Protein AF-A0A9E3X3B1-F1 (afdb_monomer_lite)

Foldseek 3Di:
DDFDWDWADDPFWIKIWGAADPPPDDDGGGWIWTDGPVDIDIDDCVPPDDCLVVVVVVCVVVVHAVSHDPVVVVVVVVVVVVCVVPD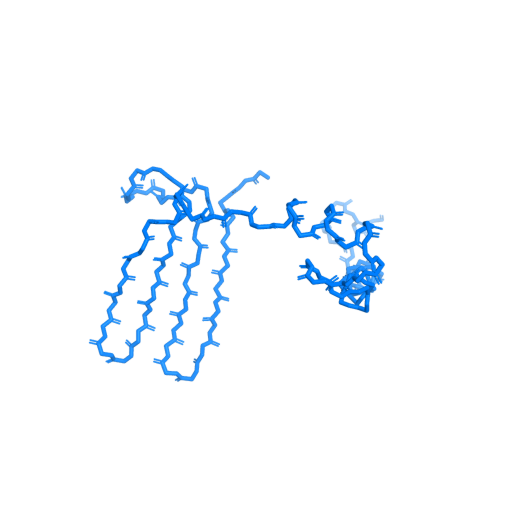QQDDPRND

Structure (mmCIF, N/CA/C/O backbone):
data_AF-A0A9E3X3B1-F1
#
_entry.id   AF-A0A9E3X3B1-F1
#
loop_
_atom_site.group_PDB
_atom_site.id
_atom_site.type_symbol
_atom_site.label_atom_id
_atom_site.label_alt_id
_atom_site.label_comp_id
_atom_site.label_asym_id
_atom_site.label_entity_id
_atom_site.label_seq_id
_atom_site.pdbx_PDB_ins_code
_atom_site.Cartn_x
_atom_site.Cartn_y
_atom_site.Cartn_z
_atom_site.occupancy
_atom_site.B_iso_or_equiv
_atom_site.auth_seq_id
_atom_site.auth_comp_id
_atom_site.auth_asym_id
_atom_site.auth_atom_id
_atom_site.pdbx_PDB_model_num
ATOM 1 N N . TRP A 1 1 ? 14.682 -5.248 -2.112 1.00 51.84 1 TRP A N 1
ATOM 2 C CA . TRP A 1 1 ? 15.798 -4.725 -1.308 1.00 51.84 1 TRP A CA 1
ATOM 3 C C . TRP A 1 1 ? 15.889 -3.241 -1.569 1.00 51.84 1 TRP A C 1
ATOM 5 O O . TRP A 1 1 ? 16.070 -2.856 -2.714 1.00 51.84 1 TRP A O 1
ATOM 15 N N . GLY A 1 2 ? 15.620 -2.427 -0.556 1.00 82.81 2 GLY A N 1
ATOM 16 C CA . GLY A 1 2 ? 15.516 -0.977 -0.698 1.00 82.81 2 GLY A CA 1
ATOM 17 C C . GLY A 1 2 ? 14.485 -0.398 0.260 1.00 82.81 2 GLY A C 1
ATOM 18 O O . GLY A 1 2 ? 13.742 -1.146 0.895 1.00 82.81 2 GLY A O 1
ATOM 19 N N . ASP A 1 3 ? 14.452 0.926 0.345 1.00 92.81 3 ASP A N 1
ATOM 20 C CA . ASP A 1 3 ? 13.529 1.680 1.190 1.00 92.81 3 ASP A CA 1
ATOM 21 C C . ASP A 1 3 ? 12.124 1.708 0.561 1.00 92.81 3 ASP A C 1
ATOM 23 O O . ASP A 1 3 ? 11.843 2.446 -0.385 1.00 92.81 3 ASP A O 1
ATOM 27 N N . GLY A 1 4 ? 11.254 0.816 1.040 1.00 94.88 4 GLY A N 1
ATOM 28 C CA . GLY A 1 4 ? 9.903 0.635 0.529 1.00 94.88 4 GLY A CA 1
ATOM 29 C C . GLY A 1 4 ? 8.987 1.756 0.995 1.00 94.88 4 GLY A C 1
ATOM 30 O O . GLY A 1 4 ? 8.627 1.814 2.172 1.00 94.88 4 GLY A O 1
ATOM 31 N N . ARG A 1 5 ? 8.549 2.591 0.052 1.00 96.75 5 ARG A N 1
ATOM 32 C CA . ARG A 1 5 ? 7.660 3.725 0.315 1.00 96.75 5 ARG A CA 1
ATOM 33 C C . ARG A 1 5 ? 6.349 3.628 -0.449 1.00 96.75 5 ARG A C 1
ATOM 35 O O . ARG A 1 5 ? 6.271 3.003 -1.505 1.00 96.75 5 ARG A O 1
ATOM 42 N N . LEU A 1 6 ? 5.323 4.266 0.097 1.00 98.06 6 LEU A N 1
ATOM 43 C CA . LEU A 1 6 ? 4.049 4.513 -0.567 1.00 98.06 6 LEU A CA 1
ATOM 44 C C . LEU A 1 6 ? 3.627 5.950 -0.271 1.00 98.06 6 LEU A C 1
ATOM 46 O O . LEU A 1 6 ? 3.608 6.346 0.890 1.00 98.06 6 LEU A O 1
ATOM 50 N N . VAL A 1 7 ? 3.260 6.701 -1.306 1.00 98.31 7 VAL A N 1
ATOM 51 C CA . VAL A 1 7 ? 2.672 8.037 -1.164 1.00 98.31 7 VAL A CA 1
ATOM 52 C C . VAL A 1 7 ? 1.254 8.006 -1.716 1.00 98.31 7 VAL A C 1
ATOM 54 O O . VAL A 1 7 ? 1.039 7.555 -2.840 1.00 98.31 7 VAL A O 1
ATOM 57 N N . ILE A 1 8 ? 0.294 8.486 -0.931 1.00 98.44 8 ILE A N 1
ATOM 58 C CA . ILE A 1 8 ? -1.104 8.658 -1.335 1.00 98.44 8 ILE A CA 1
ATOM 59 C C . ILE A 1 8 ? -1.377 10.157 -1.379 1.00 98.44 8 ILE A C 1
ATOM 61 O O . ILE A 1 8 ? -1.445 10.801 -0.335 1.00 98.44 8 ILE A O 1
ATOM 65 N N . MET A 1 9 ? -1.510 10.707 -2.586 1.00 98.44 9 MET A N 1
ATOM 66 C CA . MET A 1 9 ? -1.807 12.123 -2.805 1.00 98.44 9 MET A CA 1
ATOM 67 C C . MET A 1 9 ? -3.321 12.342 -2.827 1.00 98.44 9 MET A C 1
ATOM 69 O O . MET A 1 9 ? -4.021 11.740 -3.640 1.00 98.44 9 MET A O 1
ATOM 73 N N . GLY A 1 10 ? -3.816 13.198 -1.939 1.00 97.94 10 GLY A N 1
ATOM 74 C CA . GLY A 1 10 ? -5.198 13.666 -1.913 1.00 97.94 10 GLY A CA 1
ATOM 75 C C . GLY A 1 10 ? -5.309 15.125 -2.359 1.00 97.94 10 GLY A C 1
ATOM 76 O O . GLY A 1 10 ? -4.315 15.787 -2.647 1.00 97.94 10 GLY A O 1
ATO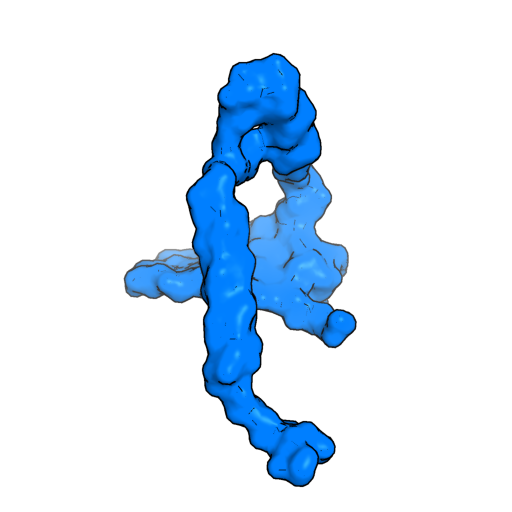M 77 N N . THR A 1 11 ? -6.534 15.643 -2.401 1.00 98.06 11 THR A N 1
ATOM 78 C CA . THR A 1 11 ? -6.811 17.050 -2.743 1.00 98.06 11 THR A CA 1
ATOM 79 C C . THR A 1 11 ? -6.342 18.026 -1.665 1.00 98.06 11 THR A C 1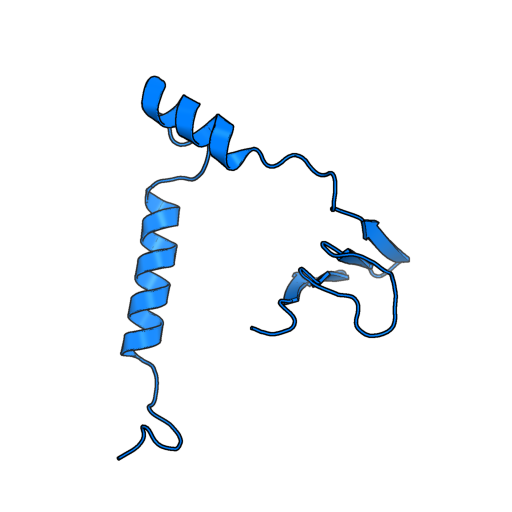
ATOM 81 O O . THR A 1 11 ? -5.876 19.114 -1.983 1.00 98.06 11 THR A O 1
ATOM 84 N N . ASP A 1 12 ? -6.417 17.621 -0.395 1.00 97.81 12 ASP A N 1
ATOM 85 C CA . ASP A 1 12 ? -6.184 18.492 0.768 1.00 97.81 12 ASP A CA 1
ATOM 86 C C . ASP A 1 12 ? -4.947 18.096 1.585 1.00 97.81 12 ASP A C 1
ATOM 88 O O . ASP A 1 12 ? -4.784 18.493 2.744 1.00 97.81 12 ASP A O 1
ATOM 92 N N . GLY A 1 13 ? -4.072 17.288 0.990 1.00 98.12 13 GLY A N 1
ATOM 93 C CA . GLY A 1 13 ? -2.912 16.737 1.671 1.00 98.12 13 GLY A CA 1
ATOM 94 C C . GLY A 1 13 ? -2.446 15.417 1.079 1.00 98.12 13 GLY A C 1
ATOM 95 O O . GLY A 1 13 ? -2.908 14.991 0.024 1.00 98.12 13 GLY A O 1
ATOM 96 N N . TYR A 1 14 ? -1.534 14.748 1.773 1.00 98.75 14 TYR A N 1
ATOM 97 C CA . TYR A 1 14 ? -1.031 13.440 1.374 1.00 98.75 14 TYR A CA 1
ATOM 98 C C . TYR A 1 14 ? -0.640 12.593 2.583 1.00 98.75 14 TYR A C 1
ATOM 100 O O . TYR A 1 14 ? -0.442 13.094 3.690 1.00 98.75 14 TYR A O 1
ATOM 108 N N . MET A 1 15 ? -0.508 11.292 2.349 1.00 98.75 15 MET A N 1
ATOM 109 C CA . MET A 1 15 ? 0.095 10.358 3.292 1.00 98.75 15 MET A CA 1
ATOM 110 C C . MET A 1 15 ? 1.368 9.763 2.703 1.00 98.75 15 MET A C 1
ATOM 112 O O . MET A 1 15 ? 1.400 9.435 1.519 1.00 98.75 15 MET A O 1
ATOM 116 N N . GLU A 1 16 ? 2.396 9.586 3.528 1.00 98.56 16 GLU A N 1
ATOM 117 C CA . GLU A 1 16 ? 3.604 8.828 3.193 1.00 98.56 16 GLU A CA 1
ATOM 118 C C . GLU A 1 16 ? 3.776 7.688 4.199 1.00 98.56 16 GLU A C 1
ATOM 120 O O . GLU A 1 16 ? 3.935 7.924 5.395 1.00 98.56 16 GLU A O 1
ATOM 125 N N . ALA A 1 17 ? 3.788 6.451 3.710 1.00 98.25 17 ALA A N 1
ATOM 126 C CA . ALA A 1 17 ? 4.176 5.285 4.490 1.00 98.25 17 ALA A CA 1
ATOM 127 C C . ALA A 1 17 ? 5.622 4.895 4.150 1.00 98.25 17 ALA A C 1
ATOM 129 O O . ALA A 1 17 ? 5.920 4.576 2.994 1.00 98.25 17 ALA A O 1
ATOM 130 N N . ARG A 1 18 ? 6.506 4.877 5.154 1.00 97.81 18 ARG A N 1
ATOM 131 C CA . ARG A 1 18 ? 7.881 4.359 5.056 1.00 97.81 18 ARG A CA 1
ATOM 132 C C . ARG A 1 18 ? 7.942 3.018 5.774 1.00 97.81 18 ARG A C 1
ATOM 134 O O . ARG A 1 18 ? 7.919 2.951 7.001 1.00 97.81 18 ARG A O 1
ATOM 141 N N . LYS A 1 19 ? 7.958 1.936 4.995 1.00 96.38 19 LYS A N 1
ATOM 142 C CA . LYS A 1 19 ? 7.721 0.582 5.514 1.00 96.38 19 LYS A CA 1
ATOM 143 C C . LYS A 1 19 ? 8.868 0.068 6.367 1.00 96.38 19 LYS A C 1
ATOM 145 O O . LYS A 1 19 ? 8.608 -0.611 7.348 1.00 96.38 19 LYS A O 1
ATOM 150 N N . TYR A 1 20 ? 10.110 0.358 5.985 1.00 95.31 20 TYR A N 1
ATOM 151 C CA . TYR A 1 20 ? 11.269 -0.316 6.577 1.00 95.31 20 TYR A CA 1
ATOM 152 C C . TYR A 1 20 ? 12.137 0.579 7.449 1.00 95.31 20 TYR A C 1
ATOM 154 O O . TYR A 1 20 ? 12.736 0.063 8.383 1.00 95.31 20 TYR A O 1
ATOM 162 N N . VAL A 1 21 ? 12.259 1.868 7.125 1.00 95.31 21 VAL A N 1
ATOM 163 C CA . VAL A 1 21 ? 13.198 2.753 7.818 1.00 95.31 21 VAL A CA 1
ATOM 164 C C . VAL A 1 21 ? 12.867 4.226 7.583 1.00 95.31 21 VAL A C 1
ATOM 166 O O . VAL A 1 21 ? 12.401 4.614 6.510 1.00 95.31 21 VAL A O 1
ATOM 169 N N . ASP A 1 22 ? 13.180 5.059 8.568 1.00 96.00 22 ASP A N 1
ATOM 170 C CA . ASP A 1 22 ? 13.366 6.497 8.405 1.00 96.00 22 ASP A CA 1
ATOM 171 C C . ASP A 1 22 ? 14.876 6.818 8.445 1.00 96.00 22 ASP A C 1
ATOM 173 O O . ASP A 1 22 ? 15.460 6.956 9.513 1.00 96.00 22 ASP A O 1
ATOM 177 N N . ILE A 1 23 ? 15.522 6.877 7.266 1.00 93.50 23 ILE A N 1
ATOM 178 C CA . ILE A 1 23 ? 16.990 6.757 7.038 1.00 93.50 23 ILE A CA 1
ATOM 179 C C . ILE A 1 23 ? 17.881 7.614 7.960 1.00 93.50 23 ILE A C 1
ATOM 181 O O . ILE A 1 23 ? 19.022 7.243 8.226 1.00 93.50 23 ILE A O 1
ATOM 185 N N . ALA A 1 24 ? 17.385 8.747 8.444 1.00 94.00 24 ALA A N 1
ATOM 186 C CA . ALA A 1 24 ? 18.094 9.615 9.386 1.00 94.00 24 ALA A CA 1
ATOM 187 C C . ALA A 1 24 ? 17.147 10.231 10.428 1.00 94.00 24 ALA A C 1
ATOM 189 O O . ALA A 1 24 ? 17.403 11.319 10.943 1.00 94.00 24 ALA A O 1
ATOM 190 N N . GLY A 1 25 ? 16.006 9.587 10.662 1.00 95.06 25 GLY A N 1
ATOM 191 C CA . GLY A 1 25 ? 14.964 10.106 11.529 1.00 95.06 25 GLY A CA 1
ATOM 192 C C . GLY A 1 25 ? 14.679 9.156 12.674 1.00 95.06 25 GLY A C 1
ATOM 193 O O . GLY A 1 25 ? 15.541 8.900 13.510 1.00 95.06 25 GLY A O 1
ATOM 194 N N . ARG A 1 26 ? 13.434 8.698 12.755 1.00 95.94 26 ARG A N 1
ATOM 195 C CA . ARG A 1 26 ? 12.976 7.861 13.865 1.00 95.94 26 ARG A CA 1
ATOM 196 C C . ARG A 1 26 ? 13.502 6.436 13.726 1.00 95.94 26 ARG A C 1
ATOM 198 O O . ARG A 1 26 ? 13.599 5.904 12.626 1.00 95.94 26 ARG A O 1
ATOM 205 N N . GLU A 1 27 ? 13.806 5.816 14.859 1.00 96.06 27 GLU A N 1
ATOM 206 C CA . GLU A 1 27 ? 14.142 4.396 14.888 1.00 96.06 27 GLU A CA 1
ATOM 207 C C . GLU A 1 27 ? 12.914 3.533 14.576 1.00 96.06 27 GLU A C 1
ATOM 209 O O . GLU A 1 27 ? 11.777 3.923 14.849 1.00 96.06 27 GLU A O 1
ATOM 214 N N . GLY A 1 28 ? 13.159 2.336 14.046 1.00 94.81 28 GLY A N 1
ATOM 215 C CA . GLY A 1 28 ? 12.120 1.356 13.751 1.00 94.81 28 GLY A CA 1
ATOM 216 C C . GLY A 1 28 ? 11.671 1.347 12.290 1.00 94.81 28 GLY A C 1
ATOM 217 O O . GLY A 1 28 ? 12.404 1.741 11.384 1.00 94.81 28 GLY A O 1
ATOM 218 N N . ALA A 1 29 ? 10.477 0.801 12.085 1.00 95.50 29 ALA A N 1
ATOM 219 C CA . ALA A 1 29 ? 9.845 0.571 10.792 1.00 95.50 29 ALA A CA 1
ATOM 220 C C . ALA A 1 29 ? 8.376 1.032 10.852 1.00 95.50 29 ALA A C 1
ATOM 222 O O . ALA A 1 29 ? 7.925 1.541 11.873 1.00 95.50 29 ALA A O 1
ATOM 223 N N . ASN A 1 30 ? 7.608 0.826 9.776 1.00 97.31 30 ASN A N 1
ATOM 224 C CA . ASN A 1 30 ? 6.164 1.105 9.739 1.00 97.31 30 ASN A CA 1
ATOM 225 C C . ASN A 1 30 ? 5.792 2.550 10.128 1.00 97.31 30 ASN A C 1
ATOM 227 O O . ASN A 1 30 ? 4.846 2.789 10.879 1.00 97.31 30 ASN A O 1
ATOM 231 N N . HIS A 1 31 ? 6.525 3.525 9.594 1.00 98.19 31 HIS A N 1
ATOM 232 C CA . HIS A 1 31 ? 6.243 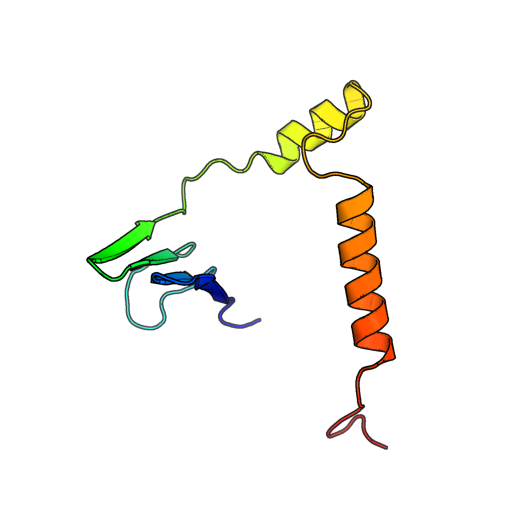4.938 9.824 1.00 98.19 31 HIS A CA 1
ATOM 233 C C . HIS A 1 31 ? 5.138 5.424 8.886 1.00 98.19 31 HIS A C 1
ATOM 235 O O . HIS A 1 31 ? 5.242 5.242 7.669 1.00 98.19 31 HIS A O 1
ATOM 241 N N . LEU A 1 32 ? 4.131 6.110 9.425 1.00 98.38 32 LEU A N 1
ATOM 242 C CA . LEU A 1 32 ? 3.112 6.800 8.639 1.00 98.38 32 LEU A CA 1
ATOM 243 C C . LEU A 1 32 ? 3.134 8.300 8.942 1.00 98.38 32 LEU A C 1
ATOM 245 O O . LEU A 1 32 ? 2.985 8.731 10.085 1.00 98.38 32 LEU A O 1
ATOM 249 N N . PHE A 1 33 ? 3.280 9.099 7.892 1.00 98.50 33 PHE A N 1
ATOM 250 C CA . PHE A 1 33 ? 3.166 10.550 7.937 1.00 98.50 33 PHE A CA 1
ATOM 251 C C . PHE A 1 33 ? 1.867 10.966 7.258 1.00 98.50 33 PHE A C 1
ATOM 253 O O . PHE A 1 33 ? 1.610 10.575 6.122 1.00 98.50 33 PHE A O 1
ATOM 260 N N . LEU A 1 34 ? 1.064 11.772 7.944 1.00 98.62 34 LEU A N 1
ATOM 261 C CA . LEU A 1 34 ? -0.124 12.418 7.398 1.00 98.62 34 LEU A CA 1
ATOM 262 C C . LEU A 1 34 ? 0.137 13.917 7.328 1.00 98.62 34 LEU A C 1
ATOM 264 O O . LEU A 1 34 ? 0.398 14.547 8.351 1.00 98.62 34 LEU A O 1
ATOM 268 N N . VAL A 1 35 ? 0.028 14.487 6.137 1.00 98.56 35 VAL A N 1
ATOM 269 C CA . VAL A 1 35 ? 0.181 15.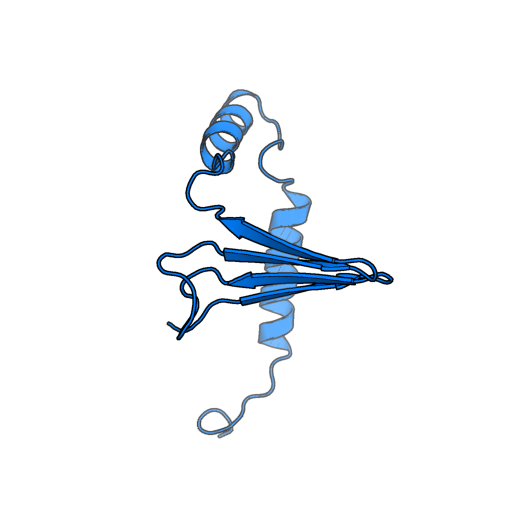921 5.904 1.00 98.56 35 VAL A CA 1
ATOM 270 C C . VAL A 1 35 ? -1.131 16.461 5.376 1.00 98.56 35 VAL A C 1
ATOM 272 O O . VAL A 1 35 ? -1.668 15.954 4.397 1.00 98.56 35 VAL A O 1
ATOM 275 N N . THR A 1 36 ? -1.641 17.497 6.024 1.00 98.25 36 THR A N 1
ATOM 276 C CA . THR A 1 36 ? -2.853 18.217 5.627 1.00 98.25 36 THR A CA 1
ATOM 277 C C . THR A 1 36 ? -2.537 19.702 5.477 1.00 98.25 36 THR A C 1
ATOM 279 O O . THR A 1 36 ? -1.457 20.153 5.853 1.00 98.25 36 THR A O 1
ATOM 282 N N . GLN A 1 37 ? -3.504 20.496 5.015 1.00 97.06 37 GLN A N 1
ATOM 283 C CA . GLN A 1 37 ? -3.379 21.963 4.993 1.00 97.06 37 GLN A CA 1
ATOM 284 C C . GLN A 1 37 ? -3.204 22.606 6.382 1.00 97.06 37 GLN A C 1
ATOM 286 O O . GLN A 1 3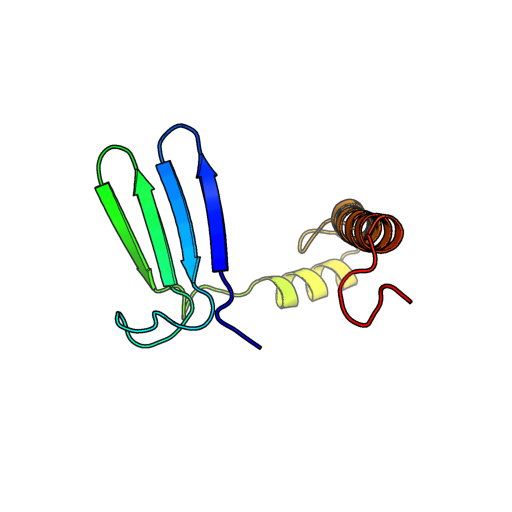7 ? -2.856 23.780 6.476 1.00 97.06 37 GLN A O 1
ATOM 291 N N . LYS A 1 38 ? -3.491 21.874 7.467 1.00 97.25 38 LYS A N 1
ATOM 292 C CA . LYS A 1 38 ? -3.470 22.404 8.839 1.00 97.25 38 LYS A CA 1
ATOM 293 C C . LYS A 1 38 ? -2.284 21.907 9.650 1.00 97.25 38 LYS A C 1
ATOM 295 O O . LYS A 1 38 ? -1.759 22.642 10.478 1.00 97.25 38 LYS A O 1
ATOM 300 N N . GLU A 1 39 ? -1.896 20.654 9.451 1.00 97.94 39 GLU A N 1
ATOM 301 C CA . GLU A 1 39 ? -0.908 19.994 10.297 1.00 97.94 39 GLU A CA 1
ATOM 302 C C . GLU A 1 39 ? -0.188 18.847 9.590 1.00 97.94 39 GLU A C 1
ATOM 304 O O . GLU A 1 39 ? -0.664 18.287 8.600 1.00 97.94 39 GLU A O 1
ATOM 309 N N . THR A 1 40 ? 0.953 18.478 10.170 1.00 98.25 40 THR A N 1
ATOM 310 C CA . THR A 1 40 ? 1.696 17.253 9.875 1.00 98.25 40 THR A CA 1
ATOM 311 C C . THR A 1 40 ? 1.671 16.371 11.114 1.00 98.25 40 THR A C 1
ATOM 313 O O . THR A 1 40 ? 2.044 16.815 12.199 1.00 98.25 40 THR A O 1
ATOM 316 N N . ARG A 1 41 ? 1.261 15.114 10.954 1.00 98.38 41 ARG A N 1
ATOM 317 C CA . ARG A 1 41 ? 1.185 14.122 12.029 1.00 98.38 41 ARG A CA 1
ATOM 318 C C . ARG A 1 41 ? 1.999 12.885 11.690 1.00 98.38 41 ARG A C 1
ATOM 320 O O . ARG A 1 41 ? 2.065 12.471 10.537 1.00 98.38 41 ARG A O 1
ATOM 327 N N . TYR A 1 42 ? 2.598 12.305 12.722 1.00 98.25 42 TYR A N 1
ATOM 328 C CA . TYR A 1 42 ? 3.339 11.051 12.663 1.00 98.25 42 TYR A CA 1
ATOM 329 C C . TYR A 1 42 ? 2.590 9.971 13.442 1.00 98.25 42 TYR A C 1
ATOM 331 O O . TYR A 1 42 ? 2.090 10.239 14.536 1.00 98.25 42 TYR A O 1
ATOM 339 N N . PHE A 1 43 ? 2.573 8.761 12.893 1.00 98.19 43 PHE A N 1
ATOM 340 C CA . PHE A 1 43 ? 2.060 7.558 13.532 1.00 98.19 43 PHE A CA 1
ATOM 341 C C . PHE A 1 43 ? 3.118 6.452 13.447 1.00 98.19 43 PHE A C 1
ATOM 343 O O . PHE A 1 43 ? 3.675 6.196 12.376 1.00 98.19 43 PHE A O 1
ATOM 350 N N . ASP A 1 44 ? 3.385 5.808 14.582 1.00 97.88 44 ASP A N 1
ATOM 351 C CA . ASP A 1 44 ? 4.107 4.538 14.639 1.00 97.88 44 ASP A CA 1
ATOM 352 C C . ASP A 1 44 ? 3.089 3.405 14.501 1.00 97.88 44 ASP A C 1
ATOM 354 O O . ASP A 1 44 ? 2.253 3.212 15.384 1.00 97.88 44 ASP A O 1
ATOM 358 N N . CYS A 1 45 ? 3.142 2.678 13.385 1.00 97.88 45 CYS A N 1
ATOM 359 C CA . CYS A 1 45 ? 2.194 1.609 13.083 1.00 97.88 45 CYS A CA 1
ATOM 360 C C . CYS A 1 45 ? 2.745 0.211 13.404 1.00 97.88 45 CYS A C 1
ATOM 362 O O . CYS A 1 45 ? 2.197 -0.786 12.936 1.00 97.88 45 CYS A O 1
ATOM 364 N N . SER A 1 46 ? 3.824 0.105 14.185 1.00 97.25 46 SER A N 1
ATOM 365 C CA . SER A 1 46 ? 4.494 -1.176 14.450 1.00 97.25 46 SER A CA 1
ATOM 366 C C . SER A 1 46 ? 3.638 -2.187 15.219 1.00 97.25 46 SER A C 1
ATOM 368 O O . SER A 1 46 ? 3.900 -3.384 15.139 1.00 97.25 46 SER A O 1
ATOM 370 N N . ASN A 1 47 ? 2.614 -1.720 15.940 1.00 97.19 47 ASN A N 1
ATOM 371 C CA . ASN A 1 47 ? 1.730 -2.553 16.765 1.00 97.19 47 ASN A CA 1
ATOM 372 C C . ASN A 1 47 ? 0.283 -2.608 16.248 1.00 97.19 47 ASN A C 1
ATOM 374 O O . ASN A 1 47 ? -0.608 -3.056 16.970 1.00 97.19 47 ASN A O 1
ATOM 378 N N . GLU A 1 48 ? 0.029 -2.144 15.022 1.00 97.06 48 GLU A N 1
ATOM 379 C CA . GLU A 1 48 ? -1.307 -2.232 14.431 1.00 97.06 48 GLU A CA 1
ATOM 380 C C . GLU A 1 48 ? -1.682 -3.698 14.145 1.00 97.06 48 GLU A C 1
ATOM 382 O O . GLU A 1 48 ? -0.832 -4.493 13.726 1.00 97.06 48 GLU A O 1
ATOM 387 N N . PRO A 1 49 ? -2.951 -4.093 14.352 1.00 97.00 49 PRO A N 1
ATOM 388 C CA . PRO A 1 49 ? -3.386 -5.459 14.106 1.00 97.00 49 PRO A CA 1
ATOM 389 C C . PRO A 1 49 ? -3.242 -5.824 12.623 1.00 97.00 49 PRO A C 1
ATOM 391 O O . PRO A 1 49 ? -3.520 -5.022 11.731 1.00 97.00 49 PRO A O 1
ATOM 394 N N . LEU A 1 50 ? -2.866 -7.077 12.350 1.00 97.44 50 LEU A N 1
ATOM 395 C CA . LEU A 1 50 ? -2.693 -7.617 10.997 1.00 97.44 50 LEU A CA 1
ATOM 396 C C . LEU A 1 50 ? -3.809 -8.633 10.678 1.00 97.44 50 LEU A C 1
ATOM 398 O O . LEU A 1 50 ? -3.596 -9.842 10.781 1.00 97.44 50 LEU A O 1
ATOM 402 N N . PRO A 1 51 ? -5.014 -8.184 10.271 1.00 97.75 51 PRO A N 1
ATOM 403 C CA . PRO A 1 51 ? -6.215 -9.025 10.267 1.00 97.75 51 PRO A CA 1
ATOM 404 C C . PRO A 1 51 ? -6.288 -10.029 9.110 1.00 97.75 51 PRO A C 1
ATOM 406 O O . PRO A 1 51 ? -7.193 -10.860 9.081 1.00 97.75 51 PRO A O 1
ATOM 409 N N . TYR A 1 52 ? -5.394 -9.946 8.119 1.00 98.25 52 TYR A N 1
ATOM 410 C CA . TYR A 1 52 ? -5.526 -10.711 6.875 1.00 98.25 52 TYR A CA 1
ATOM 411 C C . TYR A 1 52 ? -5.569 -12.227 7.112 1.00 98.25 52 TYR A C 1
ATOM 413 O O . TYR A 1 52 ? -6.428 -12.903 6.555 1.00 98.25 52 TYR A O 1
ATOM 421 N N . GLY A 1 53 ? -4.680 -12.762 7.959 1.00 98.19 53 GLY A N 1
ATOM 422 C CA . GLY A 1 53 ? -4.601 -14.204 8.217 1.00 98.19 53 GLY A CA 1
ATOM 423 C C . GLY A 1 53 ? -5.863 -14.758 8.881 1.00 98.19 53 GLY A C 1
ATOM 424 O O . GLY A 1 53 ? -6.421 -15.754 8.423 1.00 98.19 53 GLY A O 1
ATOM 425 N N . GLU A 1 54 ? -6.351 -14.077 9.918 1.00 98.25 54 GLU A N 1
ATOM 426 C CA . GLU A 1 54 ? -7.582 -14.454 10.621 1.00 98.25 54 GLU A CA 1
ATOM 427 C C . GLU A 1 54 ? -8.798 -14.394 9.692 1.00 98.25 54 GLU A C 1
ATOM 429 O O . GLU A 1 54 ? -9.579 -15.348 9.625 1.00 98.25 54 GLU A O 1
ATOM 434 N N . LYS A 1 55 ? -8.920 -13.310 8.915 1.00 98.56 55 LYS A N 1
ATOM 435 C CA . LYS A 1 55 ? -10.001 -13.146 7.938 1.00 98.56 55 LYS A CA 1
ATOM 436 C C . LYS A 1 55 ? -9.948 -14.202 6.839 1.00 98.56 55 LYS A C 1
ATOM 438 O O . LYS A 1 55 ? -10.982 -14.759 6.496 1.00 98.56 55 LYS A O 1
ATOM 443 N N . LEU A 1 56 ? -8.760 -14.546 6.340 1.00 98.56 56 LEU A N 1
ATOM 444 C CA . LEU A 1 56 ? -8.606 -15.567 5.303 1.00 98.56 56 LEU A CA 1
ATOM 445 C C . LEU A 1 56 ? -9.048 -16.952 5.797 1.00 98.56 56 LEU A C 1
ATOM 447 O O . LEU A 1 56 ? -9.736 -17.677 5.080 1.00 98.56 56 LEU A O 1
ATOM 451 N N . ILE A 1 57 ? -8.695 -17.328 7.031 1.00 98.56 57 ILE A N 1
ATOM 452 C CA . ILE A 1 57 ? -9.155 -18.592 7.628 1.00 98.56 57 ILE A CA 1
ATOM 453 C C . ILE A 1 57 ? -10.683 -18.596 7.766 1.00 98.56 57 ILE A C 1
ATOM 455 O O . ILE A 1 57 ? -11.325 -19.606 7.458 1.00 98.56 57 ILE A O 1
ATOM 459 N N . ALA A 1 58 ? -11.271 -17.483 8.217 1.00 98.69 58 ALA A N 1
ATOM 460 C CA . ALA A 1 58 ? -12.721 -17.337 8.319 1.00 98.69 58 ALA A CA 1
ATOM 461 C C . ALA A 1 58 ? -13.403 -17.445 6.945 1.00 98.69 58 ALA A C 1
ATOM 463 O O . ALA A 1 58 ? -14.392 -18.163 6.811 1.00 98.69 58 ALA A O 1
ATOM 464 N N . ASP A 1 59 ? -12.830 -16.821 5.917 1.00 98.75 59 ASP A N 1
ATOM 465 C CA . ASP A 1 59 ? -13.319 -16.868 4.541 1.00 98.75 59 ASP A CA 1
ATOM 466 C C . ASP A 1 59 ? -13.308 -18.280 3.956 1.00 98.75 59 ASP A C 1
ATOM 468 O O . ASP A 1 59 ? -14.280 -18.701 3.330 1.00 98.75 59 ASP A O 1
ATOM 472 N N . ILE A 1 60 ? -12.259 -19.063 4.222 1.00 98.56 60 ILE A N 1
ATOM 473 C CA . ILE A 1 60 ? -12.191 -20.467 3.794 1.00 98.56 60 ILE A CA 1
ATOM 474 C C . ILE A 1 60 ? -13.312 -21.285 4.441 1.00 98.56 60 ILE A C 1
ATOM 476 O O . ILE A 1 60 ? -13.996 -22.042 3.747 1.00 98.56 60 ILE A O 1
ATOM 480 N N . ARG A 1 61 ? -13.499 -21.132 5.759 1.00 98.69 61 ARG A N 1
ATOM 481 C CA . ARG A 1 61 ? -14.509 -21.871 6.533 1.00 98.69 61 ARG A CA 1
ATOM 482 C C . ARG A 1 61 ? -15.930 -21.513 6.109 1.00 98.69 61 ARG A C 1
ATOM 484 O O . ARG A 1 61 ? -16.758 -22.405 5.962 1.00 98.69 61 ARG A O 1
ATOM 491 N N . ASN A 1 62 ? -16.188 -20.226 5.903 1.00 98.62 62 ASN A N 1
ATOM 492 C CA . ASN A 1 62 ? -17.532 -19.697 5.682 1.00 98.62 62 ASN A CA 1
ATOM 493 C C . ASN A 1 62 ? -17.858 -19.456 4.205 1.00 98.62 62 ASN A C 1
ATOM 495 O O . ASN A 1 62 ? -18.980 -19.075 3.891 1.00 98.62 62 ASN A O 1
ATOM 499 N N . ARG A 1 63 ? -16.899 -19.691 3.298 1.00 98.38 63 ARG A N 1
ATOM 500 C CA . ARG A 1 63 ? -17.023 -19.420 1.857 1.00 98.38 63 ARG A CA 1
ATOM 501 C C . ARG A 1 63 ? -17.359 -17.948 1.571 1.00 98.38 63 ARG A C 1
ATOM 503 O O . ARG A 1 63 ? -18.205 -17.656 0.733 1.00 98.38 63 ARG A O 1
ATOM 510 N N . THR A 1 64 ? -16.685 -17.042 2.277 1.00 98.62 64 THR A N 1
ATOM 511 C CA . THR A 1 64 ? -16.817 -15.578 2.147 1.00 98.62 64 THR A CA 1
ATOM 512 C C . THR A 1 64 ? -15.539 -14.946 1.580 1.00 98.62 64 THR A C 1
ATOM 514 O O . THR A 1 64 ? -14.599 -15.661 1.241 1.00 98.62 64 THR A O 1
ATOM 517 N N . GLU A 1 65 ? -15.501 -13.615 1.447 1.00 98.56 65 GLU A N 1
ATOM 518 C CA . GLU A 1 65 ? -14.365 -12.861 0.879 1.00 98.56 65 GLU A CA 1
ATOM 519 C C . GLU A 1 65 ? -14.036 -11.564 1.659 1.00 98.56 65 GLU A C 1
ATOM 521 O O . GLU A 1 65 ? -13.759 -10.503 1.102 1.00 98.56 65 GLU A O 1
ATOM 526 N N . THR A 1 66 ? -14.091 -11.632 2.990 1.00 98.25 66 THR A N 1
ATOM 527 C CA . THR A 1 66 ? -13.893 -10.500 3.912 1.00 98.25 66 THR A CA 1
ATOM 528 C C . THR A 1 66 ? -12.436 -10.055 4.086 1.00 98.25 66 THR A C 1
ATOM 530 O O . THR A 1 66 ? -12.187 -8.920 4.509 1.00 98.25 66 THR A O 1
ATOM 533 N N . ALA A 1 67 ? -11.465 -10.923 3.791 1.00 98.38 67 ALA A N 1
ATOM 534 C CA . ALA A 1 67 ? -10.044 -10.592 3.777 1.00 98.38 67 ALA A CA 1
ATOM 535 C C . ALA A 1 67 ? -9.695 -9.703 2.577 1.00 98.38 67 ALA A C 1
ATOM 537 O O . ALA A 1 67 ? -8.971 -8.718 2.728 1.00 98.38 67 ALA A O 1
ATOM 538 N N . MET A 1 68 ? -10.207 -10.066 1.401 1.00 98.38 68 MET A N 1
ATOM 539 C CA . MET A 1 68 ? -10.024 -9.397 0.114 1.00 98.38 68 MET A CA 1
ATOM 540 C C . MET A 1 68 ? -10.940 -10.078 -0.910 1.00 98.38 68 MET A C 1
ATOM 542 O O . MET A 1 68 ? -10.995 -11.309 -0.936 1.00 98.38 68 MET A O 1
ATOM 546 N N . SER A 1 69 ? -11.600 -9.311 -1.783 1.00 98.44 69 SER A N 1
ATOM 547 C CA . SER A 1 69 ? -12.441 -9.911 -2.821 1.00 98.44 69 SER A CA 1
ATOM 548 C C . SER A 1 69 ? -11.621 -10.678 -3.856 1.00 98.44 69 SER A C 1
ATOM 550 O O . SER A 1 69 ? -10.487 -10.303 -4.190 1.00 98.44 69 SER A O 1
ATOM 552 N N . GLN A 1 70 ? -12.202 -11.744 -4.408 1.00 98.31 70 GLN A N 1
ATOM 553 C CA . GLN A 1 70 ? -11.527 -12.518 -5.455 1.00 98.31 70 GLN A CA 1
ATOM 554 C C . GLN A 1 70 ? -11.277 -11.655 -6.704 1.00 98.31 70 GLN A C 1
ATOM 556 O O . GLN A 1 70 ? -10.197 -11.711 -7.296 1.00 98.31 70 GLN A O 1
ATOM 561 N N . GLU A 1 71 ? -12.251 -10.816 -7.066 1.00 98.56 71 GLU A N 1
ATOM 562 C CA . GLU A 1 71 ? -12.147 -9.867 -8.178 1.00 98.56 71 GLU A CA 1
ATOM 563 C C . GLU A 1 71 ? -10.951 -8.919 -8.005 1.00 98.56 71 GLU A C 1
ATOM 565 O O . GLU A 1 71 ? -10.170 -8.739 -8.940 1.00 98.56 71 GLU A O 1
ATOM 570 N N . HIS A 1 72 ? -10.741 -8.367 -6.802 1.00 98.31 72 HIS A N 1
ATOM 571 C CA . HIS A 1 72 ? -9.609 -7.478 -6.531 1.00 98.31 72 HIS A CA 1
ATOM 572 C C . HIS A 1 72 ? -8.262 -8.199 -6.683 1.00 98.31 72 HIS A C 1
ATOM 574 O O . HIS A 1 72 ? -7.341 -7.666 -7.308 1.00 98.31 72 HIS A O 1
ATOM 580 N N . CYS A 1 73 ? -8.156 -9.432 -6.174 1.00 98.38 73 CYS A N 1
ATOM 581 C CA . CYS A 1 73 ? -6.957 -10.262 -6.309 1.00 98.38 73 CYS A CA 1
ATOM 582 C C . CYS A 1 73 ? -6.600 -10.519 -7.784 1.00 98.38 73 CYS A C 1
ATOM 584 O O . CYS A 1 73 ? -5.449 -10.337 -8.205 1.00 98.38 73 CYS A O 1
ATOM 586 N N . PHE A 1 74 ? -7.598 -10.877 -8.599 1.00 98.56 74 PHE A N 1
ATOM 587 C CA . PHE A 1 74 ? -7.391 -11.062 -10.033 1.00 98.56 74 PHE A CA 1
ATOM 588 C C . PHE A 1 74 ? -7.051 -9.756 -10.733 1.00 98.56 74 PHE A C 1
ATOM 590 O O . PHE A 1 74 ? -6.157 -9.747 -11.577 1.00 98.56 74 PHE A O 1
ATOM 597 N N . LYS A 1 75 ? -7.690 -8.644 -10.360 1.00 98.62 75 LYS A N 1
ATOM 598 C CA . LYS A 1 75 ? -7.424 -7.354 -10.991 1.00 98.62 75 LYS A CA 1
ATOM 599 C C . LYS A 1 75 ? -5.991 -6.882 -10.757 1.00 98.62 75 LYS A C 1
ATOM 601 O O . LYS A 1 75 ? -5.333 -6.449 -11.701 1.00 98.62 75 LYS A O 1
ATOM 606 N N . ALA A 1 76 ? -5.479 -7.006 -9.532 1.00 98.50 76 ALA A N 1
ATOM 607 C CA . ALA A 1 76 ? -4.080 -6.703 -9.229 1.00 98.50 76 ALA A CA 1
ATOM 608 C C . ALA A 1 76 ? -3.119 -7.575 -10.059 1.00 98.50 76 ALA A C 1
ATOM 610 O O . ALA A 1 76 ? -2.156 -7.066 -10.639 1.00 98.50 76 ALA A O 1
ATOM 611 N N . SER A 1 77 ? -3.418 -8.872 -10.170 1.00 98.56 77 SER A N 1
ATOM 612 C CA . SER A 1 77 ? -2.621 -9.825 -10.952 1.00 98.56 77 SER A CA 1
ATOM 613 C C . SER A 1 77 ? -2.632 -9.503 -12.453 1.00 98.56 77 SER A C 1
ATOM 615 O O . SER A 1 77 ? -1.579 -9.471 -13.090 1.00 98.56 77 SER A O 1
ATOM 617 N N . GLU A 1 78 ? -3.805 -9.200 -13.015 1.00 98.69 78 GLU A N 1
ATOM 618 C CA . GLU A 1 78 ? -3.977 -8.794 -14.413 1.00 98.69 78 GLU A CA 1
ATOM 619 C C . GLU A 1 78 ? -3.166 -7.532 -14.724 1.00 98.69 78 GLU A C 1
ATOM 621 O O . GLU A 1 78 ? -2.452 -7.482 -15.729 1.00 98.69 78 GLU A O 1
ATOM 626 N N . LEU A 1 79 ? -3.246 -6.517 -13.858 1.00 98.69 79 LEU A N 1
ATOM 627 C CA . LEU A 1 79 ? -2.503 -5.270 -14.025 1.00 98.69 79 LEU A CA 1
ATOM 628 C C . LEU A 1 79 ? -0.991 -5.513 -14.005 1.00 98.69 79 LEU A C 1
ATOM 630 O O . LEU A 1 79 ? -0.286 -4.962 -14.850 1.00 98.69 79 LEU A O 1
ATOM 634 N N . ALA A 1 80 ? -0.496 -6.363 -13.099 1.00 98.62 80 ALA A N 1
ATOM 635 C CA . ALA A 1 80 ? 0.923 -6.708 -13.025 1.00 98.62 80 ALA A CA 1
ATOM 636 C C . ALA A 1 80 ? 1.417 -7.396 -14.309 1.00 98.62 80 ALA A C 1
ATOM 638 O O . ALA A 1 80 ? 2.416 -6.972 -14.894 1.00 98.62 80 ALA A O 1
ATOM 639 N N . VAL A 1 81 ? 0.689 -8.408 -14.793 1.00 98.62 81 VAL A N 1
ATOM 640 C CA . VAL A 1 81 ? 1.025 -9.110 -16.044 1.00 98.62 81 VAL A CA 1
ATOM 641 C C . VAL A 1 81 ? 0.936 -8.166 -17.245 1.00 98.62 81 VAL A C 1
ATOM 643 O O . VAL A 1 81 ? 1.823 -8.162 -18.096 1.00 98.62 81 VAL A O 1
ATOM 646 N N . THR A 1 82 ? -0.088 -7.313 -17.295 1.00 98.69 82 THR A N 1
ATOM 647 C CA . THR A 1 82 ? -0.271 -6.324 -18.367 1.00 98.69 82 THR A CA 1
ATOM 648 C C . THR A 1 82 ? 0.866 -5.305 -18.393 1.00 98.69 82 THR A C 1
ATOM 650 O O . THR A 1 82 ? 1.378 -4.985 -19.465 1.00 98.69 82 THR A O 1
ATOM 653 N N . ALA A 1 83 ? 1.275 -4.793 -17.230 1.00 98.50 83 ALA A N 1
ATOM 654 C CA . ALA A 1 83 ? 2.390 -3.859 -17.121 1.00 98.50 83 ALA A CA 1
ATOM 655 C C . ALA A 1 83 ? 3.698 -4.508 -17.588 1.00 98.50 83 ALA A C 1
ATOM 657 O O . ALA A 1 83 ? 4.420 -3.911 -18.382 1.00 98.50 83 ALA A O 1
ATOM 658 N N . GLN A 1 84 ? 3.958 -5.753 -17.176 1.00 97.81 84 GLN A N 1
ATOM 659 C CA . GLN A 1 84 ? 5.138 -6.498 -17.610 1.00 97.81 84 GLN A CA 1
ATOM 660 C C . GLN A 1 84 ? 5.134 -6.767 -19.122 1.00 97.81 84 GLN A C 1
ATOM 662 O O . GLN A 1 84 ? 6.167 -6.620 -19.770 1.00 97.81 84 GLN A O 1
ATOM 667 N N . ALA A 1 85 ? 3.983 -7.114 -19.705 1.00 98.06 85 ALA A N 1
ATOM 668 C CA . ALA A 1 85 ? 3.847 -7.331 -21.146 1.00 98.06 85 ALA A CA 1
ATOM 669 C C . ALA A 1 85 ? 4.061 -6.045 -21.967 1.00 98.06 85 ALA A C 1
ATOM 671 O O . ALA A 1 85 ? 4.527 -6.109 -23.102 1.00 98.06 85 ALA A O 1
ATOM 672 N N . LYS A 1 86 ? 3.734 -4.879 -21.395 1.00 97.81 86 LYS A N 1
ATOM 673 C CA . LYS A 1 86 ? 3.929 -3.555 -22.010 1.00 97.81 86 LYS A CA 1
ATOM 674 C C . LYS A 1 86 ? 5.288 -2.925 -21.690 1.00 97.81 86 LYS A C 1
ATOM 676 O O . LYS A 1 86 ? 5.570 -1.832 -22.179 1.00 97.81 86 LYS A O 1
ATOM 681 N N . ALA A 1 87 ? 6.107 -3.560 -20.855 1.00 97.31 87 ALA A N 1
ATOM 682 C CA . ALA A 1 87 ? 7.369 -2.988 -20.416 1.00 97.31 87 ALA A CA 1
ATOM 683 C C . ALA A 1 87 ? 8.352 -2.869 -21.589 1.00 97.31 87 ALA A C 1
ATOM 685 O O . ALA A 1 87 ? 8.637 -3.843 -22.288 1.00 97.31 87 ALA A O 1
ATOM 686 N N . ALA A 1 88 ? 8.917 -1.677 -21.774 1.00 96.44 88 ALA A N 1
ATOM 687 C CA . ALA A 1 88 ? 10.058 -1.506 -22.658 1.00 96.44 88 ALA A CA 1
ATOM 688 C C . ALA A 1 88 ? 11.291 -2.145 -22.009 1.00 96.44 88 ALA A C 1
ATOM 690 O O . ALA A 1 88 ? 11.604 -1.877 -20.846 1.00 96.44 88 ALA A O 1
ATOM 691 N N . ARG A 1 89 ? 12.012 -2.977 -22.762 1.00 96.00 89 ARG A N 1
ATOM 692 C CA . ARG A 1 89 ? 13.318 -3.459 -22.314 1.00 96.00 89 ARG A CA 1
ATOM 693 C C . ARG A 1 89 ? 14.327 -2.319 -22.416 1.00 96.00 89 ARG A C 1
ATOM 695 O O . ARG A 1 89 ? 14.441 -1.682 -23.458 1.00 96.00 89 ARG A O 1
ATOM 702 N N . VAL A 1 90 ? 15.045 -2.059 -21.328 1.00 95.38 90 VAL A N 1
ATOM 703 C CA . VAL A 1 90 ? 16.012 -0.958 -21.218 1.00 95.38 90 VAL A CA 1
ATOM 704 C C . VAL A 1 90 ? 17.355 -1.463 -20.692 1.00 95.38 90 VAL A C 1
ATOM 706 O O . VAL A 1 90 ? 17.434 -2.521 -20.065 1.00 95.38 90 VAL A O 1
ATOM 709 N N . GLY A 1 91 ? 18.425 -0.704 -20.943 1.00 93.69 91 GLY A N 1
ATOM 710 C CA . GLY A 1 91 ? 19.777 -1.046 -20.497 1.00 93.69 91 GLY A CA 1
ATOM 711 C C . GLY A 1 91 ? 20.282 -2.356 -21.108 1.00 93.69 91 GLY A C 1
ATOM 712 O O . GLY A 1 91 ? 20.151 -2.580 -22.307 1.00 93.69 91 GLY A O 1
ATOM 713 N N . TYR A 1 92 ? 20.830 -3.239 -20.272 1.00 90.88 92 TYR A N 1
ATOM 714 C CA . TYR A 1 92 ? 21.385 -4.537 -20.684 1.00 90.88 92 TYR A CA 1
ATOM 715 C C . TYR A 1 92 ? 20.337 -5.540 -21.197 1.00 90.88 92 TYR A C 1
ATOM 717 O O . TYR A 1 92 ? 20.704 -6.594 -21.702 1.00 90.88 92 TYR A O 1
ATOM 725 N N . LEU A 1 93 ? 19.041 -5.236 -21.065 1.00 90.25 93 LEU A N 1
ATOM 726 C CA . LEU A 1 93 ? 17.951 -6.060 -21.594 1.00 90.25 93 LEU A CA 1
ATOM 727 C C . LEU A 1 93 ? 17.497 -5.618 -22.995 1.00 90.25 93 LEU A C 1
ATOM 729 O O . LEU A 1 93 ? 16.610 -6.254 -23.559 1.00 90.25 93 LEU A O 1
ATOM 733 N N . ALA A 1 94 ? 18.035 -4.514 -23.525 1.00 85.00 94 ALA A N 1
ATOM 734 C CA . ALA A 1 94 ? 17.563 -3.902 -24.768 1.00 85.00 94 ALA A CA 1
ATOM 735 C C . ALA A 1 94 ? 18.036 -4.611 -26.055 1.00 85.00 94 ALA A C 1
ATOM 737 O O . ALA A 1 94 ? 17.481 -4.331 -27.115 1.00 85.00 94 ALA A O 1
ATOM 738 N N . SER A 1 95 ? 19.044 -5.490 -25.967 1.00 72.62 95 SER A N 1
ATOM 739 C CA . SER A 1 95 ? 19.563 -6.307 -27.079 1.00 72.62 95 SER A CA 1
ATOM 740 C C . SER A 1 95 ? 18.782 -7.598 -27.277 1.00 72.62 95 SER A C 1
ATOM 742 O O . SER A 1 95 ? 18.538 -8.272 -26.247 1.00 72.62 95 SER A O 1
#

Secondary structure (DSSP, 8-state):
----EEEEE-SSEEEEEESS--TTSSSSS-EEEEEESS-EEEEE-TT---THHHHHHHHHHHT--SSS-HHHHHHHHHHHHHHHHTPPP-GGG--

Radius of gyration: 18.49 Å; chains: 1; bounding box: 39×44×44 Å

Sequence (95 aa):
WGDGRLVIMGTDGYMEARKYVDIAGREGANHLFLVTQKETRYFDCSNEPLPYGEKLIADIRNRTETAMSQEHCFKASELAVTAQAKAARVGYLAS

pLDDT: mean 96.43, std 5.83, range [51.84, 98.75]